Protein AF-Q2JWH2-F1 (afdb_monomer_lite)

Radius of gyration: 16.55 Å; chains: 1; bounding box: 41×16×38 Å

Secondary structure (DSSP, 8-state):
--HHHHHHHHHHHHHHHHHHHHT---GGGSTT--S-SS--

pLDDT: mean 94.72, std 6.08, range [69.12, 98.69]

Sequence (40 aa):
MDAKLVLVGVALVLSLASFYFGTRNGFYDTDKYHGNGSAH

Foldseek 3Di:
DDPVVVVVVVVVVVVVVCVVVVVVDDPCPDPNDPDDPDDD

Structure (mmCIF, N/CA/C/O backbone):
data_AF-Q2JWH2-F1
#
_entry.id   AF-Q2JWH2-F1
#
loop_
_atom_site.group_PDB
_atom_site.id
_atom_site.type_symbol
_atom_site.label_atom_id
_atom_site.label_alt_id
_atom_site.label_comp_id
_atom_site.label_asym_id
_atom_site.label_entity_id
_atom_site.label_seq_id
_atom_site.pdbx_PDB_ins_code
_atom_site.Cartn_x
_atom_site.Cartn_y
_atom_site.Cartn_z
_atom_site.occupancy
_atom_site.B_iso_or_equiv
_atom_site.auth_seq_id
_atom_site.auth_comp_id
_atom_site.auth_asym_id
_atom_site.auth_atom_id
_atom_site.pdbx_PDB_model_num
ATOM 1 N N . MET A 1 1 ? -18.887 13.921 18.337 1.00 72.81 1 MET A N 1
ATOM 2 C CA . MET A 1 1 ? -18.702 12.614 17.667 1.00 72.81 1 MET A CA 1
ATOM 3 C C . MET A 1 1 ? -17.841 11.752 18.573 1.00 72.81 1 MET A C 1
ATOM 5 O O . MET A 1 1 ? -16.917 12.294 19.165 1.00 72.81 1 MET A O 1
ATOM 9 N N . ASP A 1 2 ? -18.162 10.469 18.735 1.00 94.81 2 ASP A N 1
ATOM 10 C CA . ASP A 1 2 ? -17.391 9.561 19.592 1.00 94.81 2 ASP A CA 1
ATOM 11 C C . ASP A 1 2 ? -16.043 9.200 18.941 1.00 94.81 2 ASP A C 1
ATOM 13 O O . ASP A 1 2 ? -15.996 8.792 17.779 1.00 94.81 2 ASP A O 1
ATOM 17 N N . ALA A 1 3 ? -14.941 9.368 19.677 1.00 96.12 3 ALA A N 1
ATOM 18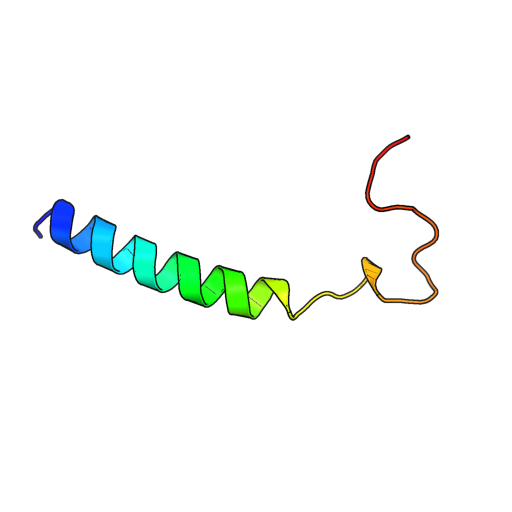 C CA . ALA A 1 3 ? -13.593 9.185 19.139 1.00 96.12 3 ALA A CA 1
ATOM 19 C C . ALA A 1 3 ? -1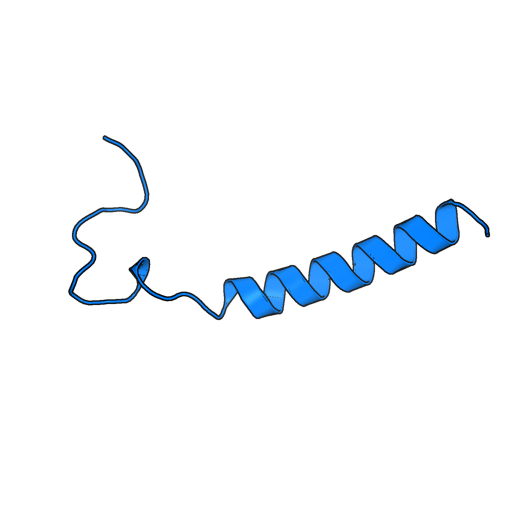3.302 7.730 18.739 1.00 96.12 3 ALA A C 1
ATOM 21 O O . ALA A 1 3 ? -12.595 7.499 17.757 1.00 96.12 3 ALA A O 1
ATOM 22 N N . LYS A 1 4 ? -13.867 6.744 19.452 1.00 97.25 4 LYS A N 1
ATOM 23 C CA . LYS A 1 4 ? -13.670 5.323 19.125 1.00 97.25 4 LYS A CA 1
ATOM 24 C C . LYS A 1 4 ? -14.347 4.994 17.801 1.00 97.25 4 LYS A C 1
ATOM 26 O O . LYS A 1 4 ? -13.748 4.327 16.962 1.00 97.25 4 LYS A O 1
ATOM 31 N N . LEU A 1 5 ? -15.554 5.515 17.589 1.00 97.25 5 LEU A N 1
ATOM 32 C CA . LEU A 1 5 ? -16.274 5.334 16.331 1.00 97.25 5 LEU A CA 1
ATOM 33 C C . LEU A 1 5 ? -15.520 5.951 15.142 1.00 97.25 5 LEU A C 1
ATOM 35 O O . LEU A 1 5 ? -15.407 5.317 14.094 1.00 97.25 5 LEU A O 1
ATOM 39 N N . VAL A 1 6 ? -14.961 7.154 15.312 1.00 98.00 6 VAL A N 1
ATOM 40 C CA . VAL A 1 6 ? -14.140 7.802 14.274 1.00 98.00 6 VAL A CA 1
ATOM 41 C C . VAL A 1 6 ? -12.902 6.965 13.954 1.00 98.00 6 VAL A C 1
ATOM 43 O O . VAL A 1 6 ? -12.617 6.732 12.782 1.00 98.00 6 VAL A O 1
ATOM 46 N N . LEU A 1 7 ? -12.1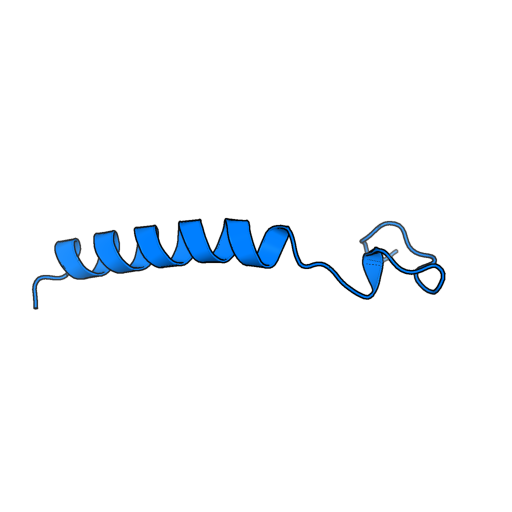98 6.463 14.972 1.00 98.31 7 LEU A N 1
ATOM 47 C CA . LEU A 1 7 ? -11.009 5.629 14.780 1.00 98.31 7 LEU A CA 1
ATOM 48 C C . LEU A 1 7 ? -11.317 4.343 14.009 1.00 98.31 7 LEU A C 1
ATOM 50 O O . LEU A 1 7 ? -10.586 4.008 13.081 1.00 98.31 7 LEU A O 1
ATOM 54 N N . VAL A 1 8 ? -12.412 3.653 14.343 1.00 98.31 8 VAL A N 1
ATOM 55 C CA . VAL A 1 8 ? -12.831 2.439 13.623 1.00 98.31 8 VAL A CA 1
ATOM 56 C C . VAL A 1 8 ? -13.174 2.757 12.167 1.00 98.31 8 VAL A C 1
ATOM 58 O O . VAL A 1 8 ? -12.725 2.047 11.269 1.00 98.31 8 VAL A O 1
ATOM 61 N N . GLY A 1 9 ? -13.916 3.840 11.917 1.00 98.38 9 GLY A N 1
ATOM 62 C CA . GLY A 1 9 ? -14.265 4.261 10.559 1.00 98.38 9 GLY A CA 1
ATOM 63 C C . GLY A 1 9 ? -13.035 4.603 9.715 1.00 98.38 9 GLY A C 1
ATOM 64 O O . GLY A 1 9 ? -12.909 4.129 8.586 1.00 98.38 9 GLY A O 1
ATOM 65 N N . VAL A 1 10 ? -12.094 5.369 10.276 1.00 98.44 10 VAL A N 1
ATOM 66 C CA . VAL A 1 10 ? -10.839 5.729 9.598 1.00 98.44 10 VAL A CA 1
ATOM 67 C C . VAL A 1 10 ? -9.978 4.497 9.338 1.00 98.44 10 VAL A C 1
ATOM 69 O O . VAL A 1 10 ? -9.456 4.362 8.235 1.00 98.44 10 VAL A O 1
ATOM 72 N N . ALA A 1 11 ? -9.857 3.581 10.303 1.00 98.50 11 ALA A N 1
ATOM 73 C CA . ALA A 1 11 ? -9.087 2.352 10.129 1.00 98.50 11 ALA A CA 1
ATOM 74 C C . ALA A 1 11 ? -9.627 1.513 8.963 1.00 98.50 11 ALA A C 1
ATOM 76 O O . ALA A 1 11 ? -8.855 1.087 8.109 1.00 98.50 11 ALA A O 1
ATOM 77 N N . LEU A 1 12 ? -10.950 1.348 8.876 1.00 98.62 12 LEU A N 1
ATOM 78 C CA . LEU A 1 12 ? -11.600 0.607 7.793 1.00 98.62 12 LEU A CA 1
ATOM 79 C C . LEU A 1 12 ? -11.326 1.232 6.421 1.00 98.62 12 LEU A C 1
ATOM 81 O O . LEU A 1 12 ? -10.924 0.535 5.488 1.00 98.62 12 LEU A O 1
ATOM 85 N N . VAL A 1 13 ? -11.503 2.551 6.308 1.00 98.69 13 VAL A N 1
ATOM 86 C CA . VAL A 1 13 ? -11.244 3.282 5.060 1.00 98.69 13 VAL A CA 1
ATOM 87 C C . VAL A 1 13 ? -9.771 3.191 4.675 1.00 98.69 13 VAL A C 1
ATOM 89 O O . VAL A 1 13 ? -9.466 2.910 3.517 1.00 98.69 13 VAL A O 1
ATOM 92 N N . LEU A 1 14 ? -8.860 3.380 5.633 1.00 98.44 14 LEU A N 1
ATOM 93 C CA . LEU A 1 14 ? -7.424 3.313 5.389 1.00 98.44 14 LEU A CA 1
ATOM 94 C C . LEU A 1 14 ? -7.009 1.916 4.928 1.00 98.44 14 LEU A C 1
ATOM 96 O O . LEU A 1 14 ? -6.298 1.809 3.937 1.00 98.44 14 LEU A O 1
ATOM 100 N N . SER A 1 15 ? -7.488 0.852 5.577 1.00 98.62 15 SER A N 1
ATOM 101 C CA . SER A 1 15 ? -7.176 -0.524 5.175 1.00 98.62 15 SER A CA 1
ATOM 102 C C . SER A 1 15 ? -7.616 -0.817 3.741 1.00 98.62 15 SER A C 1
ATOM 104 O O . SER A 1 15 ? -6.817 -1.305 2.942 1.00 98.62 15 SER A O 1
ATOM 106 N N . LEU A 1 16 ? -8.860 -0.483 3.385 1.00 98.69 16 LEU A N 1
ATOM 107 C CA . LEU A 1 16 ? -9.367 -0.694 2.026 1.00 98.69 16 LEU A CA 1
ATOM 108 C C . LEU A 1 16 ? -8.607 0.150 0.995 1.00 98.69 16 LEU A C 1
ATOM 110 O O . LEU A 1 16 ? -8.257 -0.350 -0.075 1.00 98.69 16 LEU A O 1
ATOM 114 N N . ALA A 1 17 ? -8.302 1.407 1.329 1.00 98.50 17 ALA A N 1
ATOM 115 C CA . ALA A 1 17 ? -7.504 2.278 0.478 1.00 98.50 17 ALA A CA 1
ATOM 116 C C . ALA A 1 17 ? -6.084 1.728 0.280 1.00 98.50 17 ALA A C 1
ATOM 118 O O . ALA A 1 17 ? -5.601 1.711 -0.849 1.00 98.50 17 ALA A O 1
ATOM 119 N N . SER A 1 18 ? -5.431 1.227 1.333 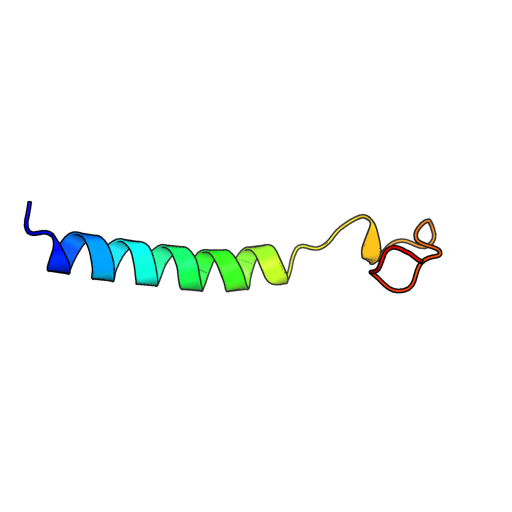1.00 98.06 18 SER A N 1
ATOM 120 C 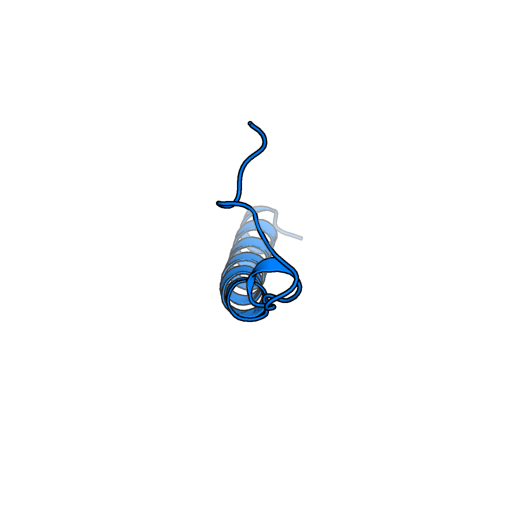CA . SER A 1 18 ? -4.100 0.618 1.246 1.00 98.06 18 SER A CA 1
ATOM 121 C C . SER A 1 18 ? -4.083 -0.589 0.313 1.00 98.06 18 SER A C 1
ATOM 123 O O . SER A 1 18 ? -3.178 -0.687 -0.512 1.00 98.06 18 SER A O 1
ATOM 125 N N . PHE A 1 19 ? -5.092 -1.466 0.371 1.00 97.69 19 PHE A N 1
ATOM 126 C CA . PHE A 1 19 ? -5.205 -2.568 -0.590 1.00 97.69 19 PHE A CA 1
ATOM 127 C C . PHE A 1 19 ? -5.391 -2.057 -2.018 1.00 97.69 19 PHE A C 1
ATOM 129 O O . PHE A 1 19 ? -4.700 -2.505 -2.930 1.00 97.69 19 PHE A O 1
ATOM 136 N N . TYR A 1 20 ? -6.284 -1.088 -2.220 1.00 97.94 20 TYR A N 1
ATOM 137 C CA . TYR A 1 20 ? -6.536 -0.533 -3.545 1.00 97.94 20 TYR A CA 1
ATOM 138 C C . TYR A 1 20 ? -5.283 0.124 -4.145 1.00 97.94 20 TYR A C 1
ATOM 140 O O . TYR A 1 20 ? -4.859 -0.249 -5.239 1.00 97.94 20 TYR A O 1
ATOM 148 N N . PHE A 1 21 ? -4.654 1.059 -3.430 1.00 97.38 21 PHE A N 1
ATOM 149 C CA . PHE A 1 21 ? -3.472 1.773 -3.919 1.00 97.38 21 PHE A CA 1
ATOM 150 C C . PHE A 1 21 ? -2.229 0.885 -3.988 1.00 97.38 21 PHE A C 1
ATOM 152 O O . PHE A 1 21 ? -1.424 1.064 -4.896 1.00 97.38 21 PHE A O 1
ATOM 159 N N . GLY A 1 22 ? -2.105 -0.117 -3.114 1.00 96.06 22 GLY A N 1
ATOM 160 C CA . GLY A 1 22 ? -1.015 -1.092 -3.168 1.00 96.06 22 GLY A CA 1
ATOM 161 C C . GLY A 1 22 ? -0.993 -1.916 -4.460 1.00 96.06 22 GLY A C 1
ATOM 162 O O . GLY A 1 22 ? 0.071 -2.344 -4.887 1.00 96.06 22 GLY A O 1
ATOM 163 N N . THR A 1 23 ? -2.143 -2.096 -5.121 1.00 95.94 23 THR A N 1
ATOM 164 C CA . THR A 1 23 ? -2.221 -2.783 -6.428 1.00 95.94 23 THR A CA 1
ATOM 165 C C . THR A 1 23 ? -2.018 -1.863 -7.631 1.00 95.94 23 THR A C 1
ATOM 167 O O . THR A 1 23 ? -1.882 -2.344 -8.754 1.00 95.94 23 THR A O 1
ATOM 170 N N . ARG A 1 24 ? -2.012 -0.541 -7.430 1.00 95.38 24 ARG A N 1
ATOM 171 C CA . ARG A 1 24 ? -1.889 0.454 -8.504 1.00 95.38 24 ARG A CA 1
ATOM 172 C C . ARG A 1 24 ? -0.516 1.100 -8.497 1.00 95.38 24 ARG A C 1
ATOM 174 O O . ARG A 1 24 ? -0.375 2.299 -8.264 1.00 95.38 24 ARG A O 1
ATOM 181 N N . ASN A 1 25 ? 0.486 0.274 -8.749 1.00 92.19 25 ASN A N 1
ATOM 182 C CA . ASN A 1 25 ? 1.853 0.728 -8.905 1.00 92.19 25 ASN A CA 1
ATOM 183 C C . ASN A 1 25 ? 2.072 1.344 -10.306 1.00 92.19 25 ASN A C 1
ATOM 185 O O . ASN A 1 25 ? 1.195 1.302 -11.173 1.00 92.19 25 ASN A O 1
ATOM 189 N N . GLY A 1 26 ? 3.206 2.013 -10.499 1.00 94.31 26 GLY A N 1
ATOM 190 C CA . GLY A 1 26 ? 3.500 2.761 -11.720 1.00 94.31 26 GLY A CA 1
ATOM 191 C C . GLY A 1 26 ? 4.949 2.594 -12.131 1.00 94.31 26 GLY A C 1
ATOM 192 O O . GLY A 1 26 ? 5.321 1.577 -12.698 1.00 94.31 26 GLY A O 1
ATOM 193 N N . PHE A 1 27 ? 5.774 3.600 -11.836 1.00 95.56 27 PHE A N 1
ATOM 194 C CA . PHE A 1 27 ? 7.165 3.670 -12.288 1.00 95.56 27 PHE A CA 1
ATOM 195 C C . PHE A 1 27 ? 7.977 2.394 -12.010 1.00 95.56 27 PHE A C 1
ATOM 197 O O . PHE A 1 27 ? 8.699 1.943 -12.895 1.00 95.56 27 PHE A O 1
ATOM 204 N N . TYR A 1 28 ? 7.809 1.799 -10.826 1.00 93.75 28 TYR A N 1
ATOM 205 C CA . TYR A 1 28 ? 8.524 0.594 -10.394 1.00 93.75 28 TYR A CA 1
ATOM 206 C C . TYR A 1 28 ? 8.218 -0.666 -11.225 1.00 93.75 28 TYR A C 1
ATOM 208 O O . TYR A 1 28 ? 9.049 -1.565 -11.243 1.00 93.75 28 TYR A O 1
ATOM 216 N N . ASP A 1 29 ? 7.088 -0.714 -11.939 1.00 94.69 29 ASP A N 1
ATOM 217 C CA . ASP A 1 29 ? 6.714 -1.841 -12.813 1.00 94.69 29 ASP A CA 1
ATOM 218 C C . ASP A 1 29 ? 7.048 -1.580 -14.291 1.00 94.69 29 ASP A C 1
AT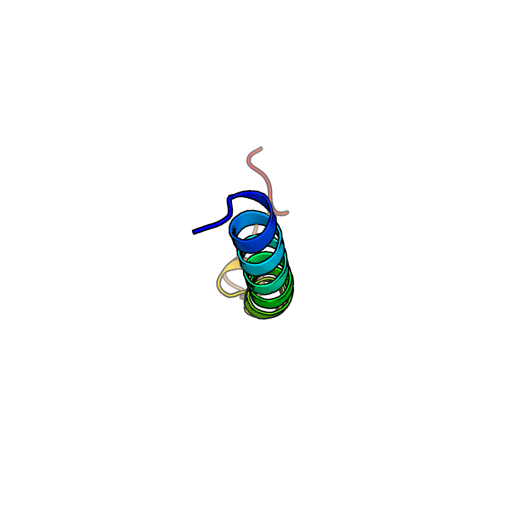OM 220 O O . ASP A 1 29 ? 6.665 -2.347 -15.173 1.00 94.69 29 ASP A O 1
ATOM 224 N N . THR A 1 30 ? 7.718 -0.466 -14.597 1.00 95.69 30 THR A N 1
ATOM 225 C CA . THR A 1 30 ? 8.096 -0.129 -15.974 1.00 95.69 30 THR A CA 1
ATOM 226 C C . THR A 1 30 ? 9.513 -0.580 -16.293 1.00 95.69 30 THR A C 1
ATOM 228 O O . THR A 1 30 ? 10.382 -0.565 -15.425 1.00 95.69 30 THR A O 1
ATOM 231 N N . ASP A 1 31 ? 9.797 -0.804 -17.579 1.00 96.50 31 ASP A N 1
ATOM 232 C CA . ASP A 1 31 ? 11.154 -1.091 -18.079 1.00 96.50 31 ASP A CA 1
ATOM 233 C C . ASP A 1 31 ? 12.166 0.039 -17.807 1.00 96.50 31 ASP A C 1
ATOM 235 O O . ASP A 1 31 ? 13.367 -0.120 -17.995 1.00 96.50 31 ASP A O 1
ATOM 239 N N . LYS A 1 32 ? 11.689 1.217 -17.387 1.00 96.25 32 LYS A N 1
ATOM 240 C CA . LYS A 1 32 ? 12.530 2.366 -17.030 1.00 96.25 32 LYS A CA 1
ATOM 241 C C . LYS A 1 32 ? 13.070 2.268 -15.605 1.00 96.25 32 LYS A C 1
ATOM 243 O O . LYS A 1 32 ? 13.924 3.076 -15.228 1.00 96.25 32 LYS A O 1
ATOM 248 N N . TYR A 1 33 ? 12.559 1.339 -14.801 1.00 95.12 33 TYR A N 1
ATOM 249 C CA . TYR A 1 33 ? 13.042 1.115 -13.454 1.00 95.12 33 TYR A CA 1
ATOM 250 C C . TYR A 1 33 ? 14.195 0.113 -13.460 1.00 95.12 33 TYR A C 1
ATOM 252 O O . TYR A 1 33 ? 14.032 -1.044 -13.824 1.00 95.12 33 TYR A O 1
ATOM 260 N N . HIS A 1 34 ? 15.371 0.576 -13.039 1.00 94.06 34 HIS A N 1
ATOM 261 C CA . HIS A 1 34 ? 16.609 -0.212 -13.059 1.00 94.06 34 HIS A CA 1
ATOM 262 C C . HIS A 1 34 ? 17.130 -0.535 -11.647 1.00 94.06 34 HIS A C 1
ATOM 264 O O . HIS A 1 34 ? 18.245 -1.026 -11.495 1.00 94.06 34 HIS A O 1
ATOM 270 N N . GLY A 1 35 ? 16.360 -0.198 -10.606 1.00 92.12 35 GLY A N 1
ATOM 271 C CA . GLY A 1 35 ? 16.720 -0.432 -9.207 1.00 92.12 35 GLY A CA 1
ATOM 272 C C . GLY A 1 35 ? 16.077 -1.695 -8.631 1.00 92.12 35 GLY A C 1
ATOM 273 O O . GLY A 1 35 ? 15.346 -2.408 -9.309 1.00 92.12 35 GLY A O 1
ATOM 274 N N . ASN A 1 36 ? 16.319 -1.949 -7.346 1.00 93.69 36 ASN A N 1
ATOM 275 C CA . ASN A 1 36 ? 15.749 -3.075 -6.590 1.00 93.69 36 ASN A CA 1
ATOM 276 C C . ASN A 1 36 ? 14.733 -2.642 -5.511 1.00 93.69 36 ASN A C 1
ATOM 278 O O . ASN A 1 36 ? 14.346 -3.440 -4.663 1.00 93.69 36 ASN A O 1
ATOM 282 N N . GLY A 1 37 ? 14.328 -1.375 -5.513 1.00 90.12 37 GLY A N 1
ATOM 283 C CA . GLY A 1 37 ? 13.384 -0.791 -4.560 1.00 90.12 37 GLY A CA 1
ATOM 284 C C . GLY A 1 37 ? 14.020 0.010 -3.423 1.00 90.12 37 GLY A C 1
ATOM 285 O O . GLY A 1 37 ? 13.279 0.605 -2.644 1.00 90.12 37 GLY A O 1
ATOM 286 N N . SER A 1 38 ? 15.351 0.082 -3.319 1.00 89.62 38 SER A N 1
ATOM 287 C CA . SER A 1 38 ? 16.043 0.816 -2.249 1.00 89.62 38 SER A CA 1
ATOM 288 C C . SER A 1 38 ? 17.075 1.813 -2.776 1.00 89.62 38 SER A C 1
ATOM 290 O O . SER A 1 38 ? 17.538 1.719 -3.912 1.00 89.62 38 SER A O 1
ATOM 292 N N . ALA A 1 39 ? 17.458 2.769 -1.925 1.00 87.81 39 ALA A N 1
ATOM 293 C CA . ALA A 1 39 ? 18.704 3.502 -2.118 1.00 87.81 39 ALA A CA 1
ATOM 294 C C . ALA A 1 39 ? 19.878 2.561 -1.799 1.00 87.81 39 ALA A C 1
ATOM 296 O O . ALA A 1 39 ? 19.786 1.784 -0.845 1.00 87.81 39 ALA A O 1
ATOM 297 N N . HIS A 1 40 ? 20.926 2.600 -2.622 1.00 69.12 40 HIS A N 1
ATOM 298 C CA . HIS A 1 40 ? 22.195 1.924 -2.354 1.00 69.12 40 HIS A CA 1
ATOM 299 C C . HIS A 1 40 ? 23.123 2.865 -1.588 1.00 69.12 40 HIS A C 1
ATOM 301 O O . HIS A 1 40 ? 23.139 4.066 -1.948 1.00 69.12 40 HIS A O 1
#